Protein AF-A0A7W7XFB2-F1 (afdb_monomer_lite)

Foldseek 3Di:
DKWKKKWKAAQNRIDIDPDTDDPVVLVVVLVVQVPDPRIGDIDIGIDDPPD

Organism: NCBI:txid2663842

pLDDT: mean 91.28, std 8.63, range [55.56, 97.44]

Secondary structure (DSSP, 8-state):
--EEEEEEEETTEEEE-SS-B-HHHHHHHHHHHTTSTTEEEEEEEEE-TT-

Structure (mmCIF, N/CA/C/O backbone):
data_AF-A0A7W7XFB2-F1
#
_entry.id   AF-A0A7W7XFB2-F1
#
loop_
_atom_site.group_PDB
_atom_site.id
_atom_site.type_symbol
_atom_site.label_atom_id
_atom_site.label_alt_id
_atom_site.label_comp_id
_atom_site.label_asym_id
_atom_site.label_entity_id
_atom_site.label_seq_id
_atom_site.pdbx_PDB_ins_code
_atom_site.Cartn_x
_atom_site.Cartn_y
_atom_site.Cartn_z
_atom_site.occupancy
_atom_site.B_iso_or_equiv
_atom_site.auth_seq_id
_atom_site.auth_comp_id
_atom_site.auth_asym_id
_atom_site.auth_atom_id
_atom_site.pdbx_PDB_model_num
ATOM 1 N N . MET A 1 1 ? 6.074 0.762 -22.024 1.00 70.31 1 MET A N 1
ATOM 2 C CA . MET A 1 1 ? 6.345 0.381 -20.622 1.00 70.31 1 MET A CA 1
ATOM 3 C C . MET A 1 1 ? 5.027 0.431 -19.876 1.00 70.31 1 MET A C 1
ATOM 5 O O . MET A 1 1 ? 4.408 1.487 -19.879 1.00 70.31 1 MET A O 1
ATOM 9 N N . GLN A 1 2 ? 4.565 -0.705 -19.348 1.00 83.06 2 GLN A N 1
ATOM 10 C CA . GLN A 1 2 ? 3.379 -0.751 -18.490 1.00 83.06 2 GLN A CA 1
ATOM 11 C C . GLN A 1 2 ? 3.810 -0.363 -17.077 1.00 83.06 2 GLN A C 1
ATOM 13 O O . GLN A 1 2 ? 4.762 -0.934 -16.549 1.00 83.06 2 GLN A O 1
ATOM 18 N N . ASN A 1 3 ? 3.127 0.619 -16.504 1.00 90.56 3 ASN A N 1
ATOM 19 C CA . ASN A 1 3 ? 3.391 1.107 -15.161 1.00 90.56 3 ASN A CA 1
ATOM 20 C C . ASN A 1 3 ? 2.341 0.549 -14.204 1.00 90.56 3 ASN A C 1
ATOM 22 O O . ASN A 1 3 ? 1.195 0.324 -14.595 1.00 90.56 3 ASN A O 1
ATOM 26 N N . PHE A 1 4 ? 2.728 0.3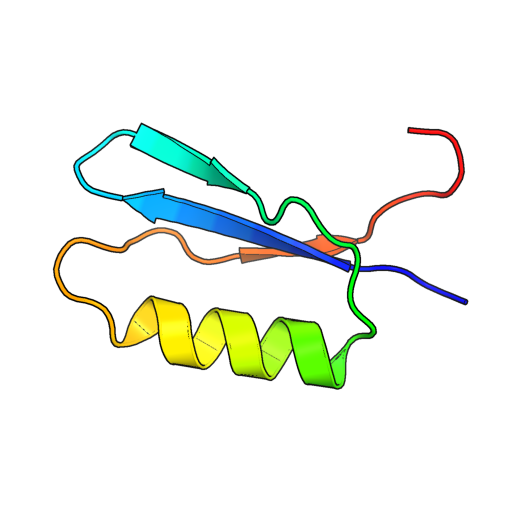62 -12.950 1.00 93.69 4 PHE A N 1
ATOM 27 C CA . PHE A 1 4 ? 1.874 -0.160 -11.894 1.00 93.69 4 PHE A CA 1
ATOM 28 C C . PHE A 1 4 ? 1.916 0.761 -10.678 1.00 93.69 4 PHE A C 1
ATOM 30 O O . PHE A 1 4 ? 2.939 1.380 -10.381 1.00 93.69 4 PHE A O 1
ATOM 37 N N . LYS A 1 5 ? 0.803 0.850 -9.958 1.00 94.75 5 LYS A N 1
ATOM 38 C CA . LYS A 1 5 ? 0.726 1.458 -8.629 1.00 94.75 5 LYS A CA 1
ATOM 39 C C . LYS A 1 5 ? 0.268 0.409 -7.637 1.00 94.75 5 LYS A C 1
ATOM 41 O O . LYS A 1 5 ? -0.456 -0.513 -7.992 1.00 94.75 5 LYS A O 1
ATOM 46 N N . VAL A 1 6 ? 0.685 0.571 -6.392 1.00 96.56 6 VAL A N 1
ATOM 47 C CA . VAL A 1 6 ? 0.199 -0.250 -5.286 1.00 96.56 6 VAL A CA 1
ATOM 48 C C . VAL A 1 6 ? -0.794 0.582 -4.495 1.00 96.56 6 VAL A C 1
ATOM 50 O O . VAL A 1 6 ? -0.493 1.723 -4.146 1.00 96.56 6 VAL A O 1
ATOM 53 N N . THR A 1 7 ? -1.970 0.040 -4.222 1.00 96.50 7 THR A N 1
ATOM 54 C CA . THR A 1 7 ? -2.972 0.631 -3.332 1.00 96.50 7 THR A CA 1
ATOM 55 C C . THR A 1 7 ? -3.133 -0.248 -2.107 1.00 96.50 7 THR A C 1
ATOM 57 O O . THR A 1 7 ? -2.936 -1.454 -2.189 1.00 96.50 7 THR A O 1
ATOM 60 N N . TRP A 1 8 ? -3.418 0.353 -0.959 1.00 97.44 8 TRP A N 1
ATOM 61 C CA . TRP A 1 8 ? -3.636 -0.371 0.290 1.00 97.44 8 TRP A CA 1
ATOM 62 C C . TRP A 1 8 ? -4.447 0.480 1.260 1.00 97.44 8 TRP A C 1
ATOM 64 O O . TRP A 1 8 ? -4.460 1.702 1.150 1.00 97.44 8 TRP A O 1
ATOM 74 N N . VAL A 1 9 ? -5.082 -0.143 2.243 1.00 96.88 9 VAL A N 1
ATOM 75 C CA . VAL A 1 9 ? -5.717 0.539 3.373 1.00 96.88 9 VAL A CA 1
ATOM 76 C C . VAL A 1 9 ? -4.797 0.440 4.581 1.00 96.88 9 VAL A C 1
ATOM 78 O O . VAL A 1 9 ? -4.397 -0.655 4.966 1.00 96.88 9 VAL A O 1
ATOM 81 N N . GLN A 1 10 ? -4.469 1.570 5.202 1.00 95.38 10 GLN A N 1
ATOM 82 C CA . GLN A 1 10 ? -3.670 1.616 6.426 1.00 95.38 10 GLN A CA 1
ATOM 83 C C . GLN A 1 10 ? -4.440 2.362 7.508 1.00 95.38 10 GLN A C 1
ATOM 85 O O . GLN A 1 10 ? -4.821 3.508 7.297 1.00 95.38 10 GLN A O 1
ATOM 90 N N . ALA A 1 11 ? -4.662 1.720 8.658 1.00 92.19 11 ALA A N 1
ATOM 91 C CA . ALA A 1 11 ? -5.434 2.300 9.766 1.00 92.19 11 ALA A CA 1
ATOM 92 C C . ALA A 1 11 ? -6.831 2.826 9.349 1.00 92.19 11 ALA A C 1
ATOM 94 O O . ALA A 1 11 ? -7.327 3.806 9.896 1.00 92.19 11 ALA A O 1
ATOM 95 N N . GLY A 1 12 ? -7.465 2.171 8.369 1.00 91.94 12 GLY A N 1
ATOM 96 C CA . GLY A 1 12 ? -8.770 2.568 7.826 1.00 91.94 12 GLY A CA 1
ATOM 97 C C . GLY A 1 12 ? -8.715 3.627 6.720 1.00 91.94 12 GLY A C 1
ATOM 98 O O . GLY A 1 12 ? -9.751 3.933 6.137 1.00 91.94 12 GLY A O 1
ATOM 99 N N . GLU A 1 13 ? -7.533 4.150 6.380 1.00 94.62 13 GLU A N 1
ATOM 100 C CA . GLU A 1 13 ? -7.370 5.151 5.325 1.00 94.62 13 GLU A CA 1
ATOM 101 C C . GLU A 1 13 ? -6.830 4.535 4.024 1.00 94.62 13 GLU A C 1
ATOM 103 O O . GLU A 1 13 ? -5.802 3.846 4.053 1.00 94.62 13 GLU A O 1
ATOM 108 N N . PRO A 1 14 ? -7.463 4.799 2.866 1.00 95.50 14 PRO A N 1
ATOM 109 C CA . PRO A 1 14 ? -6.954 4.345 1.582 1.00 95.50 14 PRO A CA 1
ATOM 110 C C . PRO A 1 14 ? -5.697 5.131 1.193 1.00 95.50 14 PRO A C 1
ATOM 112 O O . PRO A 1 14 ? -5.667 6.363 1.184 1.00 95.50 14 PRO A O 1
ATOM 115 N N . LYS A 1 15 ? -4.652 4.401 0.820 1.00 95.56 15 LYS A N 1
ATOM 116 C CA . LYS A 1 15 ? -3.366 4.914 0.357 1.00 95.56 15 LYS A CA 1
ATOM 117 C C . LYS A 1 15 ? -3.006 4.325 -0.997 1.00 95.56 15 LYS A C 1
ATOM 119 O O . LYS A 1 15 ? -3.467 3.2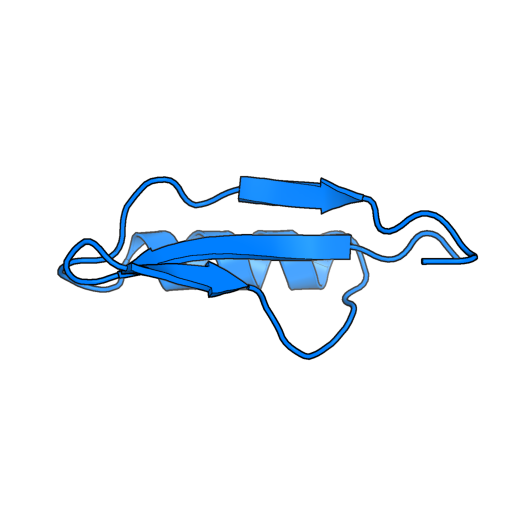60 -1.401 1.00 95.56 15 LYS A O 1
ATOM 124 N N . ARG A 1 16 ? -2.151 5.055 -1.710 1.00 94.88 16 ARG A N 1
ATOM 125 C CA . ARG A 1 16 ? -1.592 4.646 -2.998 1.00 94.88 16 ARG A CA 1
ATOM 126 C C . ARG A 1 16 ? -0.120 4.999 -3.074 1.00 94.88 16 ARG A C 1
ATOM 128 O O . ARG A 1 16 ? 0.316 5.984 -2.476 1.00 94.88 16 ARG A O 1
ATOM 135 N N . SER A 1 17 ? 0.632 4.244 -3.859 1.00 92.25 17 SER A N 1
ATOM 136 C CA . SER A 1 17 ? 2.022 4.562 -4.135 1.00 92.25 17 SER A CA 1
ATOM 137 C C . SER A 1 17 ? 2.120 5.836 -4.969 1.00 92.25 17 SER A C 1
ATOM 139 O O . SER A 1 17 ? 1.430 6.014 -5.978 1.00 92.25 17 SER A O 1
ATOM 141 N N . THR A 1 18 ? 2.992 6.742 -4.535 1.00 89.00 18 THR A N 1
ATOM 142 C CA . THR A 1 18 ? 3.249 8.009 -5.232 1.00 89.00 18 THR A CA 1
ATOM 143 C C . THR A 1 18 ? 3.991 7.779 -6.544 1.00 89.00 18 THR A C 1
ATOM 145 O O . THR A 1 18 ? 3.757 8.482 -7.523 1.00 89.00 18 THR A O 1
ATOM 148 N N . VAL A 1 19 ? 4.863 6.771 -6.569 1.00 88.69 19 VAL A N 1
ATOM 149 C CA . VAL A 1 19 ? 5.638 6.381 -7.746 1.00 88.69 19 VAL A CA 1
ATOM 150 C C . VAL A 1 19 ? 4.940 5.270 -8.525 1.00 88.69 19 VAL A C 1
ATOM 152 O O . VAL A 1 19 ? 4.168 4.480 -7.968 1.00 88.69 19 VAL A O 1
ATOM 155 N N . ALA A 1 20 ? 5.227 5.241 -9.823 1.00 90.62 20 ALA A N 1
ATOM 156 C CA . ALA A 1 20 ? 4.933 4.117 -10.691 1.00 90.62 20 ALA A CA 1
ATOM 157 C C . ALA A 1 20 ? 6.075 3.096 -10.622 1.00 90.62 20 ALA A C 1
ATOM 159 O O . ALA A 1 20 ? 7.246 3.473 -10.577 1.00 90.62 20 ALA A O 1
ATOM 160 N N . TYR A 1 21 ? 5.715 1.822 -10.639 1.00 89.94 21 TYR A N 1
ATOM 161 C CA . TYR A 1 21 ? 6.625 0.686 -10.626 1.00 89.94 21 TYR A CA 1
ATOM 162 C C . TYR A 1 21 ? 6.520 -0.101 -11.934 1.00 89.94 21 TYR A C 1
ATOM 164 O O . TYR A 1 21 ? 5.478 -0.089 -12.594 1.00 89.94 21 TYR A O 1
ATOM 172 N N . ASP A 1 22 ? 7.571 -0.839 -12.275 1.00 92.88 22 ASP A N 1
ATOM 173 C CA . ASP A 1 22 ? 7.436 -2.043 -13.094 1.00 92.88 22 ASP A CA 1
ATOM 174 C C . ASP A 1 22 ? 6.718 -3.157 -12.304 1.00 92.88 22 ASP A C 1
ATOM 176 O O . ASP A 1 22 ? 6.520 -3.053 -11.091 1.00 92.88 22 ASP A O 1
ATOM 180 N N . ARG A 1 23 ? 6.301 -4.229 -12.987 1.00 92.00 23 ARG A N 1
ATOM 181 C CA . ARG A 1 23 ? 5.504 -5.287 -12.354 1.00 92.00 23 ARG A CA 1
ATOM 182 C C . ARG A 1 23 ? 6.234 -5.983 -11.187 1.00 92.00 23 ARG A C 1
ATOM 184 O O . ARG A 1 23 ? 5.660 -5.985 -10.100 1.00 92.00 23 ARG A O 1
ATOM 191 N N . PRO A 1 24 ? 7.467 -6.508 -11.350 1.00 95.38 24 PRO A N 1
ATOM 192 C CA . PRO A 1 24 ? 8.218 -7.098 -10.239 1.00 95.38 24 PRO A CA 1
ATOM 193 C C . PRO A 1 24 ? 8.349 -6.181 -9.018 1.00 95.38 24 PRO A C 1
ATOM 195 O O . PRO A 1 24 ? 8.112 -6.617 -7.893 1.00 95.38 24 PRO A O 1
ATOM 198 N N . SER A 1 25 ? 8.677 -4.904 -9.231 1.00 95.12 25 SER A N 1
ATOM 199 C CA . SER A 1 25 ? 8.814 -3.934 -8.139 1.00 95.12 25 SER A CA 1
ATOM 200 C C . SER A 1 25 ? 7.482 -3.651 -7.430 1.00 95.12 25 SER A C 1
ATOM 202 O O . SER A 1 25 ? 7.454 -3.449 -6.215 1.00 95.12 25 SER A O 1
ATOM 204 N N . ALA A 1 26 ? 6.367 -3.641 -8.169 1.00 95.12 26 ALA A N 1
ATOM 205 C CA . ALA A 1 26 ? 5.035 -3.471 -7.594 1.00 95.12 26 ALA A CA 1
ATOM 206 C C . ALA A 1 26 ? 4.625 -4.677 -6.738 1.00 95.12 26 ALA A C 1
ATOM 208 O O . ALA A 1 26 ? 4.078 -4.493 -5.649 1.00 95.12 26 ALA A O 1
ATOM 209 N N . ASP A 1 27 ? 4.921 -5.889 -7.212 1.00 95.81 27 ASP A N 1
ATOM 210 C CA . ASP A 1 27 ? 4.619 -7.132 -6.505 1.00 95.81 27 ASP A CA 1
ATOM 211 C C . ASP A 1 27 ? 5.451 -7.247 -5.208 1.00 95.81 27 ASP A C 1
ATOM 213 O O . ASP A 1 27 ? 4.891 -7.553 -4.153 1.00 95.81 27 ASP A O 1
ATOM 217 N N . ASP A 1 28 ? 6.750 -6.907 -5.234 1.00 96.56 28 ASP A N 1
ATOM 218 C CA . ASP A 1 28 ? 7.597 -6.838 -4.025 1.00 96.56 28 ASP A CA 1
ATOM 219 C C . ASP A 1 28 ? 7.057 -5.818 -3.013 1.00 96.56 28 ASP A C 1
ATOM 221 O O . ASP A 1 28 ? 6.884 -6.114 -1.826 1.00 96.56 28 ASP A O 1
ATOM 225 N N . ARG A 1 29 ? 6.704 -4.617 -3.490 1.00 95.75 29 ARG A N 1
ATOM 226 C CA . ARG A 1 29 ? 6.145 -3.567 -2.636 1.00 95.75 29 ARG A CA 1
ATOM 227 C C . ARG A 1 29 ? 4.825 -4.000 -2.000 1.00 95.75 29 ARG A C 1
ATOM 229 O O . ARG A 1 29 ? 4.615 -3.715 -0.821 1.00 95.75 29 ARG A O 1
ATOM 236 N N . ALA A 1 30 ? 3.955 -4.669 -2.754 1.00 95.81 30 ALA A N 1
ATOM 237 C CA . ALA A 1 30 ? 2.699 -5.205 -2.246 1.00 95.81 30 ALA A CA 1
ATOM 238 C C . ALA A 1 30 ? 2.933 -6.303 -1.196 1.00 95.81 30 ALA A C 1
ATOM 240 O O . ALA A 1 30 ? 2.326 -6.260 -0.127 1.00 95.81 30 ALA A O 1
ATOM 241 N N . ALA A 1 31 ? 3.860 -7.232 -1.445 1.00 96.56 31 ALA A N 1
ATOM 242 C CA . ALA A 1 31 ? 4.221 -8.272 -0.483 1.00 96.56 31 ALA A CA 1
ATOM 243 C C . ALA A 1 31 ? 4.757 -7.675 0.827 1.00 96.56 31 ALA A C 1
ATOM 245 O O . ALA A 1 31 ? 4.347 -8.087 1.912 1.00 96.56 31 ALA A O 1
ATOM 246 N N . ARG A 1 32 ? 5.615 -6.651 0.733 1.00 95.81 32 ARG A N 1
ATOM 247 C CA . ARG A 1 32 ? 6.155 -5.943 1.898 1.00 95.81 32 ARG A CA 1
ATOM 248 C C . ARG A 1 32 ? 5.070 -5.201 2.680 1.00 95.81 32 ARG A C 1
ATOM 250 O O . ARG A 1 32 ? 5.046 -5.294 3.901 1.00 95.81 32 ARG A O 1
ATOM 257 N N . LEU A 1 33 ? 4.152 -4.520 1.991 1.00 95.19 33 LEU A N 1
ATOM 258 C CA . LEU A 1 33 ? 2.998 -3.861 2.615 1.00 95.19 33 LEU A CA 1
ATOM 259 C C . LEU A 1 33 ? 2.066 -4.863 3.304 1.00 95.19 33 LEU A C 1
ATOM 261 O O . LEU A 1 33 ? 1.569 -4.579 4.387 1.00 95.19 33 LEU A O 1
ATOM 265 N N . GLY A 1 34 ? 1.879 -6.053 2.729 1.00 92.69 34 GLY A N 1
ATOM 266 C CA . GLY A 1 34 ? 1.088 -7.125 3.339 1.00 92.69 34 GLY A CA 1
ATOM 267 C C . GLY A 1 34 ? 1.670 -7.679 4.647 1.00 92.69 34 GLY A C 1
ATOM 268 O O . GLY A 1 34 ? 0.963 -8.363 5.381 1.00 92.69 34 GLY A O 1
ATOM 269 N N . GLN A 1 35 ? 2.937 -7.383 4.955 1.00 95.31 35 GLN A N 1
ATOM 270 C CA . GLN A 1 35 ? 3.587 -7.740 6.221 1.00 95.31 35 GLN A CA 1
ATOM 271 C C . GLN A 1 35 ? 3.529 -6.612 7.264 1.00 95.31 35 GLN A C 1
ATOM 273 O O . GLN A 1 35 ? 3.890 -6.829 8.422 1.00 95.31 35 GLN A O 1
ATOM 278 N N . GLU A 1 36 ? 3.095 -5.408 6.883 1.00 93.25 36 GLU A N 1
ATOM 279 C CA . GLU A 1 36 ? 2.990 -4.273 7.797 1.00 93.25 36 GLU A CA 1
ATOM 280 C C . GLU A 1 36 ? 1.720 -4.383 8.658 1.00 93.25 36 GLU A C 1
ATOM 282 O O . GLU A 1 36 ? 0.606 -4.576 8.168 1.00 93.25 36 GLU A O 1
ATOM 287 N N . ALA A 1 37 ? 1.871 -4.233 9.976 1.00 91.94 37 ALA A N 1
ATOM 288 C CA . ALA A 1 37 ? 0.738 -4.277 10.893 1.00 91.94 37 ALA A CA 1
ATOM 289 C C . ALA A 1 37 ? -0.247 -3.130 10.610 1.00 91.94 37 ALA A C 1
ATOM 291 O O . ALA A 1 37 ? 0.140 -1.966 10.491 1.00 91.94 37 ALA A O 1
ATOM 292 N N . GLY A 1 38 ? -1.539 -3.457 10.530 1.00 91.88 38 GLY A N 1
ATOM 293 C CA . GLY A 1 38 ? -2.592 -2.476 10.255 1.00 91.88 38 GLY A CA 1
ATOM 294 C C . GLY A 1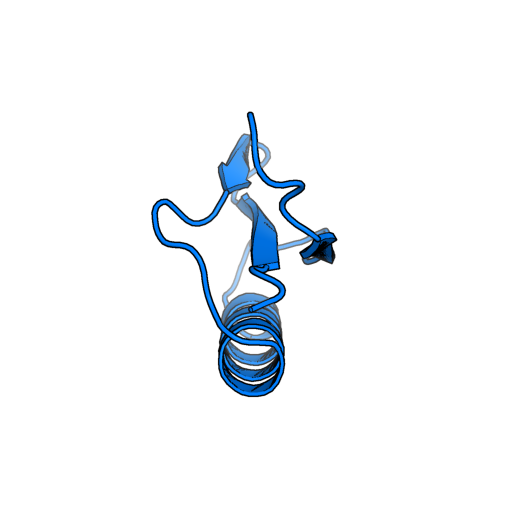 38 ? -2.702 -2.059 8.786 1.00 91.88 38 GLY A C 1
ATOM 295 O O . GLY A 1 38 ? -3.445 -1.118 8.493 1.00 91.88 38 GLY A O 1
ATOM 296 N N . VAL A 1 39 ? -1.994 -2.745 7.881 1.00 96.00 39 VAL A N 1
ATOM 297 C CA . VAL A 1 39 ? -2.188 -2.649 6.432 1.00 96.00 39 VAL A CA 1
ATOM 298 C C . VAL A 1 39 ? -3.092 -3.784 5.949 1.00 96.00 39 VAL A C 1
ATOM 300 O O . VAL A 1 39 ? -2.939 -4.938 6.338 1.00 96.00 39 VAL A O 1
ATOM 303 N N . THR A 1 40 ? -4.067 -3.445 5.111 1.00 95.12 40 THR A N 1
ATOM 304 C CA . THR A 1 40 ? -5.071 -4.357 4.543 1.00 95.12 40 TH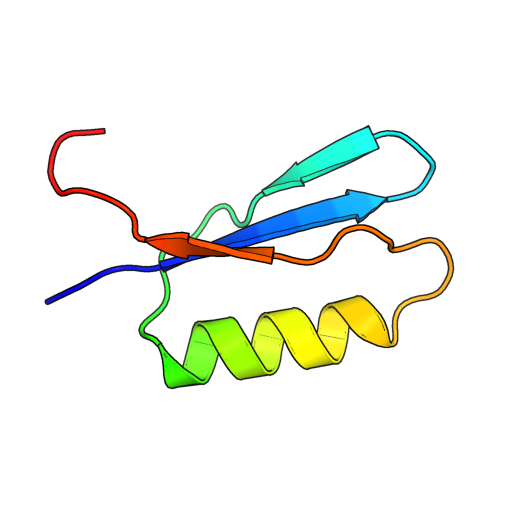R A CA 1
ATOM 305 C C . THR A 1 40 ? -5.392 -3.952 3.102 1.00 95.12 40 THR A C 1
ATOM 307 O O . THR A 1 40 ? -4.956 -2.895 2.654 1.00 95.12 40 THR A O 1
ATOM 310 N N . ASP A 1 41 ? -6.126 -4.793 2.369 1.00 95.19 41 ASP A N 1
ATOM 311 C CA . ASP A 1 41 ? -6.587 -4.522 0.993 1.00 95.19 41 ASP A CA 1
ATOM 312 C C . ASP A 1 41 ? -5.472 -4.058 0.034 1.00 95.19 41 ASP A C 1
ATOM 314 O O . ASP A 1 41 ? -5.598 -3.080 -0.703 1.00 95.19 41 ASP A O 1
ATOM 318 N N . VAL A 1 42 ? -4.324 -4.740 0.093 1.00 96.69 42 VAL A N 1
ATOM 319 C CA . VAL A 1 42 ? -3.180 -4.441 -0.772 1.00 96.69 42 VAL A CA 1
ATOM 320 C C . VAL A 1 42 ? -3.466 -4.940 -2.187 1.00 96.69 42 VAL A C 1
ATOM 322 O O . VAL A 1 42 ? -3.716 -6.127 -2.391 1.00 96.69 42 VAL A O 1
ATOM 325 N N . GLN A 1 43 ? -3.385 -4.051 -3.172 1.00 96.19 43 GLN A N 1
ATOM 326 C CA . GLN A 1 43 ? -3.641 -4.356 -4.577 1.00 96.19 43 GLN A CA 1
ATOM 327 C C . GLN A 1 43 ? -2.585 -3.715 -5.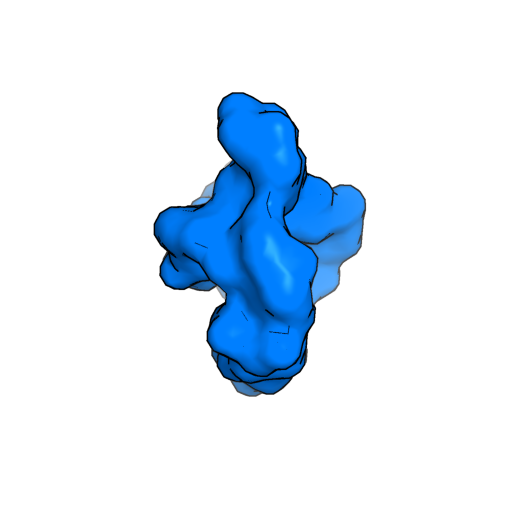475 1.00 96.19 43 GLN A C 1
ATOM 329 O O . GLN A 1 43 ? -2.110 -2.609 -5.218 1.00 96.19 43 GLN A O 1
ATOM 334 N N . VAL A 1 44 ? -2.237 -4.405 -6.558 1.00 95.56 44 VAL A N 1
ATOM 335 C CA . VAL A 1 44 ? -1.391 -3.873 -7.629 1.00 95.56 44 VAL A CA 1
ATOM 336 C C . VAL A 1 44 ? -2.293 -3.526 -8.804 1.00 95.56 44 VAL A C 1
ATOM 338 O O . VAL A 1 44 ? -2.933 -4.404 -9.377 1.00 95.56 44 VAL A O 1
ATOM 341 N N . ILE A 1 45 ? -2.340 -2.246 -9.162 1.00 94.38 45 ILE A N 1
ATOM 342 C CA . ILE A 1 45 ? -3.168 -1.726 -10.248 1.00 94.38 45 ILE A CA 1
ATOM 343 C C . ILE A 1 45 ? -2.300 -1.253 -11.410 1.00 94.38 45 ILE A C 1
ATOM 345 O O . ILE A 1 45 ? -1.245 -0.645 -11.220 1.00 94.38 45 ILE A O 1
ATOM 349 N N . GLU A 1 46 ? -2.751 -1.515 -12.630 1.00 92.75 46 GLU A N 1
ATOM 350 C CA . GLU A 1 46 ? -2.131 -0.981 -13.840 1.00 92.75 46 GLU A CA 1
ATOM 351 C C . GLU A 1 46 ? -2.424 0.514 -13.974 1.00 92.75 46 GLU A C 1
ATOM 353 O O . GLU A 1 46 ? -3.573 0.947 -13.917 1.00 92.75 46 GLU A O 1
ATOM 358 N N . VAL A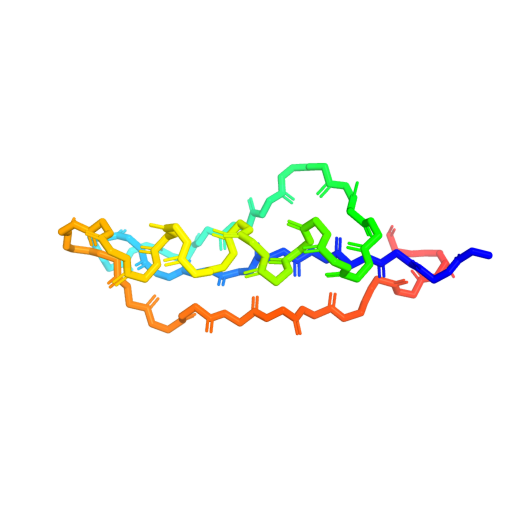 1 47 ? -1.379 1.311 -14.190 1.00 87.81 47 VAL A N 1
ATOM 359 C CA . VAL A 1 47 ? -1.501 2.729 -14.530 1.00 87.81 47 VAL A CA 1
ATOM 360 C C . VAL A 1 47 ? -1.609 2.841 -16.040 1.00 87.81 47 VAL A C 1
ATOM 362 O O . VAL A 1 47 ? -0.661 2.528 -16.769 1.00 87.81 47 VAL A O 1
ATOM 365 N N . LYS A 1 48 ? -2.764 3.298 -16.521 1.00 80.75 48 LYS A N 1
ATOM 366 C CA . LYS A 1 48 ? -2.933 3.615 -17.937 1.00 80.75 48 LYS A CA 1
ATOM 367 C C . LYS A 1 48 ? -2.158 4.896 -18.266 1.00 80.75 48 LYS A C 1
ATOM 369 O O . LYS A 1 48 ? -2.188 5.844 -17.483 1.00 80.75 48 LYS A O 1
ATOM 374 N N . PRO A 1 49 ? -1.448 4.953 -19.404 1.00 64.56 49 PRO A N 1
ATOM 375 C CA . PRO A 1 49 ? -0.813 6.190 -19.838 1.00 64.56 49 PRO A CA 1
ATOM 376 C C . PRO A 1 49 ? -1.892 7.249 -20.120 1.00 64.56 49 PRO A C 1
ATOM 378 O O . PRO A 1 49 ? -2.733 7.040 -20.992 1.00 64.56 49 PRO A O 1
ATOM 381 N N . GLY A 1 50 ? -1.869 8.366 -19.382 1.00 67.12 50 GLY A N 1
ATOM 382 C CA . GLY A 1 50 ? -2.801 9.493 -19.547 1.00 67.12 50 GLY A CA 1
ATOM 383 C C . GLY A 1 50 ? -3.628 9.879 -18.311 1.00 67.12 50 GLY A C 1
ATOM 384 O O . GLY A 1 50 ? -4.374 10.850 -18.401 1.00 67.12 50 GLY A O 1
ATOM 385 N N . GLU A 1 51 ? -3.493 9.159 -17.190 1.00 55.56 51 GLU A N 1
ATOM 386 C CA . GLU A 1 51 ? -4.031 9.534 -15.861 1.00 55.56 51 GLU A CA 1
ATOM 387 C C . GLU A 1 51 ? -3.013 10.246 -14.958 1.00 55.56 51 GLU A C 1
ATOM 389 O O . GLU A 1 51 ? -1.807 9.902 -15.017 1.00 55.56 51 GLU A O 1
#

Sequence (51 aa):
MQNFKVTWVQAGEPKRSTVAYDRPSADDRAARLGQEAGVTDVQVIEVKPGE

Radius of gyration: 10.82 Å; chains: 1; bounding box: 18×18×32 Å